Protein AF-A0A315ADY1-F1 (afdb_monomer)

Solvent-accessible surface area (backbone atoms only — not comparable to full-atom values): 5255 Å² total; per-residue (Å²): 142,78,78,96,65,86,76,54,70,69,58,39,45,55,50,14,66,74,69,73,46,54,47,60,41,78,71,61,37,70,78,60,44,72,83,68,50,57,76,72,54,54,58,56,71,72,45,56,73,67,60,48,51,49,50,54,54,50,70,71,45,58,73,70,58,44,48,55,54,52,53,51,52,51,53,52,53,53,51,52,58,55,59,75,74,111

pLDDT: mean 78.88, std 15.64, range [42.41, 97.62]

Radius of gyration: 18.93 Å; Cα contacts (8 Å, |Δi|>4): 27; chains: 1; bounding box: 39×30×52 Å

Secondary structure (DSSP, 8-state):
---SSPPPHHHHHHHHHHHTS-HHHHHH-GGGTTTT--HHHHHHHTS-HHHHHHHHHHHHS-HHHHHHHHHHHHHHHHHHHHHTT-

Sequence (86 aa):
MLGKAIPTQDKLRVLADWLQVSPDELRFGREGLVLKASEGDAAMDAMNMADREMLNRYLALPLNERKTVREVVVALSMAAVAKSKT

Mean predicted aligned error: 13.34 Å

Structure (mmCIF, N/CA/C/O backbone):
data_AF-A0A315ADY1-F1
#
_entry.id   AF-A0A315ADY1-F1
#
loop_
_atom_site.group_PDB
_atom_site.id
_atom_site.type_symbol
_atom_site.label_atom_id
_atom_site.label_alt_id
_atom_site.label_comp_id
_atom_site.label_asym_id
_atom_site.label_entity_id
_atom_site.label_seq_id
_atom_site.pdbx_PDB_ins_code
_atom_site.Cartn_x
_atom_site.Cartn_y
_atom_site.Cartn_z
_atom_site.occupancy
_atom_site.B_iso_or_equiv
_atom_site.auth_seq_id
_atom_site.auth_comp_id
_atom_site.auth_asym_id
_atom_site.auth_atom_id
_atom_site.pdbx_PDB_model_num
ATOM 1 N N . MET A 1 1 ? 27.365 18.331 -16.703 1.00 42.41 1 MET A N 1
ATOM 2 C CA . MET A 1 1 ? 27.347 17.510 -17.935 1.00 42.41 1 MET A CA 1
ATOM 3 C C . MET A 1 1 ? 25.975 16.862 -18.040 1.00 42.41 1 MET A C 1
ATOM 5 O O . MET A 1 1 ? 25.700 15.960 -17.265 1.00 42.41 1 MET A O 1
ATOM 9 N N . LEU A 1 2 ? 25.095 17.368 -18.906 1.00 53.31 2 LEU A N 1
ATOM 10 C CA . LEU A 1 2 ? 23.736 16.841 -19.099 1.00 53.31 2 LEU A CA 1
ATOM 11 C C . LEU A 1 2 ? 23.658 16.008 -20.392 1.00 53.31 2 LEU A C 1
ATOM 13 O O . LEU A 1 2 ? 24.292 16.361 -21.381 1.00 53.31 2 LEU A O 1
ATOM 17 N N . GLY A 1 3 ? 22.920 14.893 -20.307 1.00 54.56 3 GLY A N 1
ATOM 18 C CA . GLY A 1 3 ? 22.410 13.996 -21.361 1.00 54.56 3 GLY A CA 1
ATOM 19 C C . GLY A 1 3 ? 23.123 13.955 -22.716 1.00 54.56 3 GLY A C 1
ATOM 20 O O . GLY A 1 3 ? 22.844 14.770 -23.586 1.00 54.56 3 GLY A O 1
ATOM 21 N N . LYS A 1 4 ? 23.957 12.932 -22.952 1.00 64.19 4 LYS A N 1
ATOM 22 C CA . LYS A 1 4 ? 24.598 12.692 -24.263 1.00 64.19 4 LYS A CA 1
ATOM 23 C C . LYS A 1 4 ? 23.687 12.011 -25.304 1.00 64.19 4 LYS A C 1
ATOM 25 O O . LYS A 1 4 ? 24.047 11.995 -26.474 1.00 64.19 4 LYS A O 1
ATOM 30 N N . ALA A 1 5 ? 22.543 11.449 -24.903 1.00 66.81 5 ALA A N 1
ATOM 31 C CA . ALA A 1 5 ? 21.526 10.879 -25.795 1.00 66.81 5 ALA A CA 1
ATOM 32 C C . ALA A 1 5 ? 20.218 10.614 -25.027 1.00 66.81 5 ALA A C 1
ATOM 34 O O . ALA A 1 5 ? 20.266 10.278 -23.842 1.00 66.81 5 ALA A O 1
ATOM 35 N N . ILE A 1 6 ? 19.067 10.711 -25.704 1.00 71.31 6 ILE A N 1
ATOM 36 C CA . ILE A 1 6 ? 17.787 10.215 -25.172 1.00 71.31 6 ILE A CA 1
ATOM 37 C C . ILE A 1 6 ? 17.862 8.675 -25.096 1.00 71.31 6 ILE A C 1
ATOM 39 O O . ILE A 1 6 ? 18.204 8.047 -26.103 1.00 71.31 6 ILE A O 1
ATOM 43 N N . PRO A 1 7 ? 17.580 8.046 -23.936 1.00 77.38 7 PRO A N 1
ATOM 44 C CA . PRO A 1 7 ? 17.582 6.590 -23.810 1.00 77.38 7 PRO A CA 1
ATOM 45 C C . PRO A 1 7 ? 16.566 5.925 -24.749 1.00 77.38 7 PRO A C 1
ATOM 47 O O . PRO A 1 7 ? 15.490 6.459 -25.009 1.00 77.38 7 PRO A O 1
ATOM 50 N N . THR A 1 8 ? 16.892 4.727 -25.239 1.00 84.38 8 THR A N 1
ATOM 51 C CA . THR A 1 8 ? 15.958 3.905 -26.023 1.00 84.38 8 THR A CA 1
ATOM 52 C C . THR A 1 8 ? 14.764 3.461 -25.173 1.00 84.38 8 THR A C 1
ATOM 54 O O . THR A 1 8 ? 14.851 3.406 -23.945 1.00 84.38 8 THR A O 1
ATOM 57 N N . GLN A 1 9 ? 13.650 3.105 -25.826 1.00 80.88 9 GLN A N 1
ATOM 58 C CA . GLN A 1 9 ? 12.401 2.738 -25.145 1.00 80.88 9 GLN A CA 1
ATOM 59 C C . GLN A 1 9 ? 12.592 1.623 -24.106 1.00 80.88 9 GLN A C 1
ATOM 61 O O . GLN A 1 9 ? 12.054 1.717 -23.006 1.00 80.88 9 GLN A O 1
ATOM 66 N N . ASP A 1 10 ? 13.398 0.607 -24.413 1.00 82.25 10 ASP A N 1
ATOM 67 C CA . ASP A 1 10 ? 13.634 -0.511 -23.493 1.00 82.25 10 ASP A CA 1
ATOM 68 C C . ASP A 1 10 ? 14.361 -0.075 -22.219 1.00 82.25 10 ASP A C 1
ATOM 70 O O . ASP A 1 10 ? 14.026 -0.524 -21.128 1.00 82.25 10 ASP A O 1
ATOM 74 N N . LYS A 1 11 ? 15.299 0.874 -22.327 1.00 87.44 11 LYS A N 1
ATOM 75 C CA . LYS A 1 11 ? 15.993 1.431 -21.159 1.00 87.44 11 LYS A CA 1
ATOM 76 C C . LYS A 1 11 ? 15.049 2.260 -20.295 1.00 87.44 11 LYS A C 1
ATOM 78 O O . LYS A 1 11 ? 15.139 2.189 -19.076 1.00 87.44 11 LYS A O 1
ATOM 83 N N . LEU A 1 12 ? 14.132 3.010 -20.912 1.00 86.75 12 LEU A N 1
ATOM 84 C CA . LEU A 1 12 ? 13.106 3.753 -20.178 1.00 86.75 12 LEU A CA 1
ATOM 85 C C . LEU A 1 12 ? 12.145 2.820 -19.437 1.00 86.75 12 LEU A C 1
ATOM 87 O O . LEU A 1 12 ? 11.802 3.124 -18.304 1.00 86.75 12 LEU A O 1
ATOM 91 N N . ARG A 1 13 ? 11.755 1.679 -20.023 1.00 83.62 13 ARG A N 1
ATOM 92 C CA . ARG A 1 13 ? 10.911 0.690 -19.330 1.00 83.62 13 ARG A CA 1
ATOM 93 C C . ARG A 1 13 ? 11.612 0.058 -18.132 1.00 83.62 13 ARG A C 1
ATOM 95 O O . ARG A 1 13 ? 11.025 -0.010 -17.066 1.00 83.62 13 ARG A O 1
ATOM 102 N N . VAL A 1 14 ? 12.869 -0.356 -18.285 1.00 87.44 14 VAL A N 1
ATOM 103 C CA . VAL A 1 14 ? 13.630 -0.948 -17.170 1.00 87.44 14 VAL A CA 1
ATOM 104 C C . VAL A 1 14 ? 13.810 0.060 -16.034 1.00 87.44 14 VAL A C 1
ATOM 106 O O . VAL A 1 14 ? 13.654 -0.284 -14.867 1.00 87.44 14 VAL A O 1
ATOM 109 N N . LEU A 1 15 ? 14.098 1.320 -16.367 1.00 83.81 15 LEU A N 1
ATOM 110 C CA . LEU A 1 15 ? 14.190 2.386 -15.370 1.00 83.81 15 LEU A CA 1
ATOM 111 C C . LEU A 1 15 ? 12.835 2.693 -14.726 1.00 83.81 15 LEU A C 1
ATOM 113 O O . LEU A 1 15 ? 12.796 2.928 -13.525 1.00 83.81 15 LEU A O 1
ATOM 117 N N . ALA A 1 16 ? 11.745 2.669 -15.494 1.00 86.94 16 ALA A N 1
ATOM 118 C CA . ALA A 1 16 ? 10.384 2.836 -14.991 1.00 86.94 16 ALA A CA 1
ATOM 119 C C . ALA A 1 16 ? 10.017 1.735 -13.988 1.00 86.94 16 ALA A C 1
ATOM 121 O O . ALA A 1 16 ? 9.562 2.044 -12.892 1.00 86.94 16 ALA A O 1
ATOM 122 N N . ASP A 1 17 ? 10.323 0.476 -14.306 1.00 81.88 17 ASP A N 1
ATOM 123 C CA . ASP A 1 17 ? 10.130 -0.653 -13.393 1.00 81.88 17 ASP A CA 1
ATOM 124 C C . ASP A 1 17 ? 10.995 -0.521 -12.134 1.00 81.88 17 ASP A C 1
ATOM 126 O O . ASP A 1 17 ? 10.542 -0.813 -11.033 1.00 81.88 17 ASP A O 1
ATOM 130 N N . TRP A 1 18 ? 12.241 -0.062 -12.243 1.00 86.50 18 TRP A N 1
ATOM 131 C CA . TRP A 1 18 ? 13.099 0.111 -11.063 1.00 86.50 18 TRP A CA 1
ATOM 132 C C . TRP A 1 18 ? 12.672 1.278 -10.175 1.00 86.50 18 TRP A C 1
ATOM 134 O O . TRP A 1 18 ? 12.742 1.183 -8.952 1.00 86.50 18 TRP A O 1
ATOM 144 N N . LEU A 1 19 ? 12.247 2.381 -10.786 1.00 81.69 19 LEU A N 1
ATOM 145 C CA . LEU A 1 19 ? 11.851 3.605 -10.093 1.00 81.69 19 LEU A CA 1
ATOM 146 C C . LEU A 1 19 ? 10.364 3.616 -9.711 1.00 81.69 19 LEU A C 1
ATOM 148 O O . LEU A 1 19 ? 9.945 4.516 -8.989 1.00 81.69 19 LEU A O 1
ATOM 152 N N . GLN A 1 20 ? 9.591 2.620 -10.161 1.00 72.81 20 GLN A N 1
ATOM 153 C CA . GLN A 1 20 ? 8.147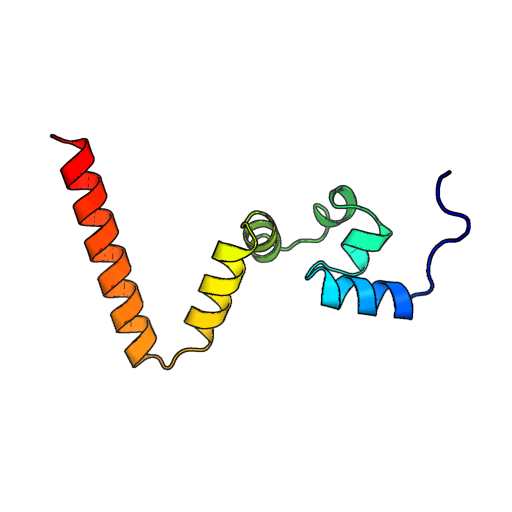 2.488 -9.938 1.00 72.81 20 GLN A CA 1
ATOM 154 C C . GLN A 1 20 ? 7.364 3.740 -10.375 1.00 72.81 20 GLN A C 1
ATOM 156 O O . GLN A 1 20 ? 6.444 4.198 -9.697 1.00 72.81 20 GLN A O 1
ATOM 161 N N . VAL A 1 21 ? 7.755 4.293 -11.524 1.00 80.00 21 VAL A N 1
ATOM 162 C CA . VAL A 1 21 ? 7.111 5.432 -12.201 1.00 80.00 21 VAL A CA 1
ATOM 163 C C . VAL A 1 21 ? 6.750 5.033 -13.626 1.00 80.00 21 VAL A C 1
ATOM 165 O O . VAL A 1 21 ? 7.295 4.064 -14.153 1.00 80.00 21 VAL A O 1
ATOM 168 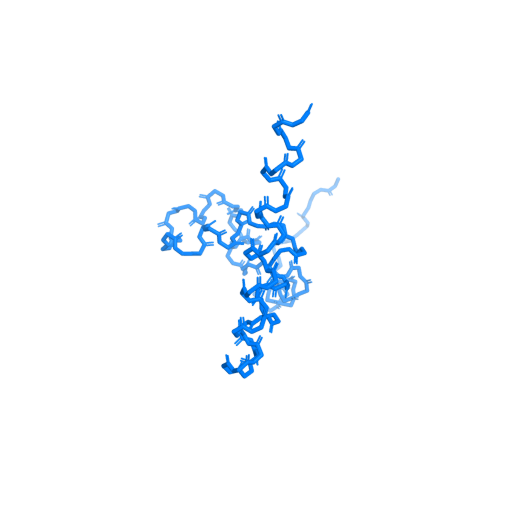N N . SER A 1 22 ? 5.858 5.766 -14.293 1.00 80.38 22 SER A N 1
ATOM 169 C 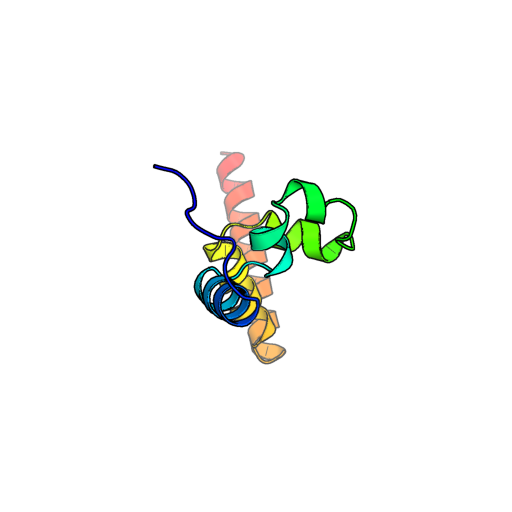CA . SER A 1 22 ? 5.518 5.429 -15.680 1.00 80.38 22 SER A CA 1
ATOM 170 C C . SER A 1 22 ? 6.676 5.758 -16.648 1.00 80.38 22 SER A C 1
ATOM 172 O O . SER A 1 22 ? 7.389 6.749 -16.461 1.00 80.38 22 SER A O 1
ATOM 174 N N . PRO A 1 23 ? 6.869 4.987 -17.738 1.00 82.25 23 PRO A N 1
ATOM 175 C CA . PRO A 1 23 ? 7.835 5.343 -18.782 1.00 82.25 23 PRO A CA 1
ATOM 176 C C . PRO A 1 23 ? 7.557 6.715 -19.416 1.00 82.25 23 PRO A C 1
ATOM 178 O O . PRO A 1 23 ? 8.487 7.379 -19.876 1.00 82.25 23 PRO A O 1
ATOM 181 N N . ASP A 1 24 ? 6.288 7.138 -19.435 1.00 80.56 24 ASP A N 1
ATOM 182 C CA . ASP A 1 24 ? 5.868 8.459 -19.905 1.00 80.56 24 ASP A CA 1
ATOM 183 C C . ASP A 1 24 ? 6.313 9.573 -18.944 1.00 80.56 24 ASP A C 1
ATOM 185 O O . ASP A 1 24 ? 6.771 10.613 -19.413 1.00 80.56 24 ASP A O 1
ATOM 189 N N . GLU A 1 25 ? 6.294 9.342 -17.624 1.00 81.44 25 GLU A N 1
ATOM 190 C CA . GLU A 1 25 ? 6.854 10.266 -16.623 1.00 81.44 25 GLU A CA 1
ATOM 191 C C . GLU A 1 25 ? 8.342 10.517 -16.869 1.00 81.44 25 GLU A C 1
ATOM 193 O O . GLU A 1 25 ? 8.795 11.661 -16.891 1.00 81.44 25 GLU A O 1
ATOM 198 N N . LEU A 1 26 ? 9.105 9.447 -17.111 1.00 84.00 26 LEU A N 1
ATOM 199 C CA . LEU A 1 26 ? 10.539 9.535 -17.389 1.00 84.00 26 LEU A CA 1
ATOM 200 C C . LEU A 1 26 ? 10.838 10.228 -18.722 1.00 84.00 26 LEU A C 1
ATOM 202 O O . LEU A 1 26 ? 11.918 10.795 -18.896 1.00 84.00 26 LEU A O 1
ATOM 206 N N . ARG A 1 27 ? 9.903 10.161 -19.677 1.00 81.88 27 ARG A N 1
ATOM 207 C CA . ARG A 1 27 ? 10.063 10.719 -21.022 1.00 81.88 27 ARG A CA 1
ATOM 208 C C . ARG A 1 27 ? 9.644 12.183 -21.117 1.00 81.88 27 ARG A C 1
ATOM 210 O O . ARG A 1 27 ? 10.297 12.941 -21.832 1.00 81.88 27 ARG A O 1
ATOM 217 N N . PHE A 1 28 ? 8.555 12.560 -20.458 1.00 81.06 28 PHE A N 1
ATOM 218 C CA . PHE A 1 28 ? 7.907 13.862 -20.626 1.00 81.06 28 PHE A CA 1
ATOM 219 C C . PHE A 1 28 ? 7.906 14.715 -19.353 1.00 81.06 28 PHE A C 1
ATOM 221 O O . PHE A 1 28 ? 7.532 15.883 -19.411 1.00 81.06 28 PHE A O 1
ATOM 228 N N . GLY A 1 29 ? 8.344 14.164 -18.220 1.00 74.00 29 GLY A N 1
ATOM 229 C CA . GLY A 1 29 ? 8.216 14.808 -16.919 1.00 74.00 29 GLY A CA 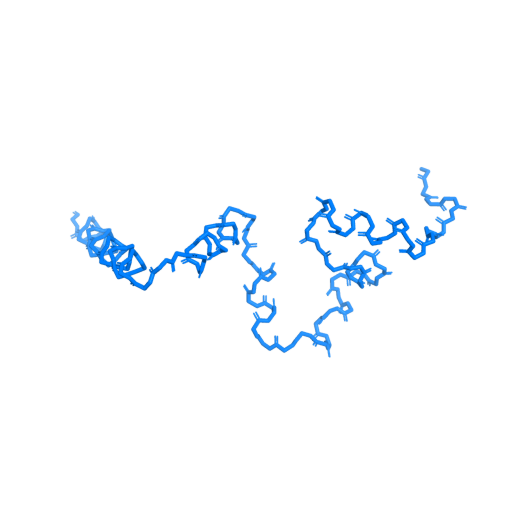1
ATOM 230 C C . GLY A 1 29 ? 6.783 14.753 -16.380 1.00 74.00 29 GLY A C 1
ATOM 231 O O . GLY A 1 29 ? 5.821 14.485 -17.102 1.00 74.00 29 GLY A O 1
ATOM 232 N N . ARG A 1 30 ? 6.629 15.027 -15.079 1.00 66.31 30 ARG A N 1
ATOM 233 C CA . ARG A 1 30 ? 5.330 14.960 -14.378 1.00 66.31 30 ARG A CA 1
ATOM 234 C C . ARG A 1 30 ? 4.287 15.944 -14.907 1.00 66.31 30 ARG A C 1
ATOM 236 O O . ARG A 1 30 ? 3.096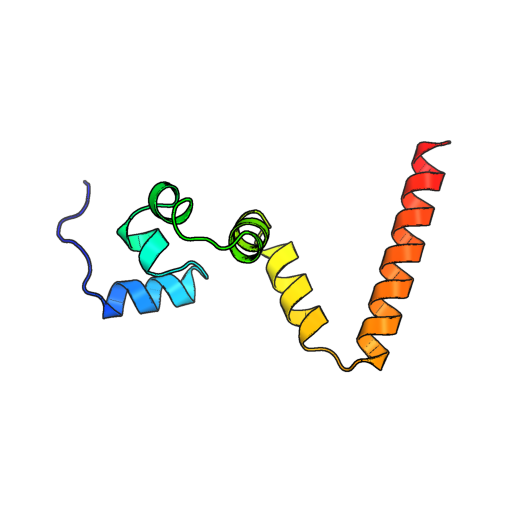 15.671 -14.818 1.00 66.31 30 ARG A O 1
ATOM 243 N N . GLU A 1 31 ? 4.715 17.049 -15.509 1.00 60.91 31 GLU A N 1
ATOM 244 C CA . GLU A 1 31 ? 3.816 18.043 -16.111 1.00 60.91 31 GLU A CA 1
ATOM 245 C C . GLU A 1 31 ? 3.029 17.467 -17.304 1.00 60.91 31 GLU A C 1
ATOM 247 O O . GLU A 1 31 ? 1.882 17.850 -17.529 1.00 60.91 31 GLU A O 1
ATOM 252 N N . GLY A 1 32 ? 3.594 16.486 -18.023 1.00 55.09 32 GLY A N 1
ATOM 253 C CA . GLY A 1 32 ? 2.920 15.796 -19.128 1.00 55.09 32 GLY A CA 1
ATOM 254 C C . GLY A 1 32 ? 1.858 14.775 -18.693 1.00 55.09 32 GLY A C 1
ATOM 255 O O . GLY A 1 32 ? 0.981 14.439 -19.490 1.00 55.09 32 GLY A O 1
ATOM 256 N N . LEU A 1 33 ? 1.903 14.299 -17.441 1.00 52.91 33 LEU A N 1
ATOM 257 C CA . LEU A 1 33 ? 0.950 13.323 -16.888 1.00 52.91 33 LEU A CA 1
ATOM 258 C C . LEU A 1 33 ? -0.378 13.953 -16.454 1.00 52.91 33 LEU A C 1
ATOM 260 O O . LEU A 1 33 ? -1.416 13.300 -16.550 1.00 52.91 33 LEU A O 1
ATOM 264 N N . VAL A 1 34 ? -0.369 15.227 -16.043 1.00 51.69 34 VAL A N 1
ATOM 265 C CA . VAL A 1 34 ? -1.567 15.958 -15.577 1.00 51.69 34 VAL A CA 1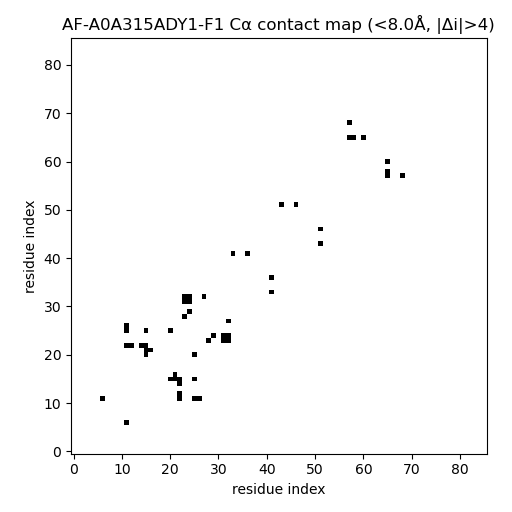
ATOM 266 C C . VAL A 1 34 ? -2.678 15.973 -16.635 1.00 51.69 34 VAL A C 1
ATOM 268 O O . VAL A 1 34 ? -3.857 15.991 -16.302 1.00 51.69 34 VAL A O 1
ATOM 271 N N . LEU A 1 35 ? -2.317 15.904 -17.919 1.00 52.84 35 LEU A N 1
ATOM 272 C CA . LEU A 1 35 ? -3.267 15.909 -19.035 1.00 52.84 35 LEU A CA 1
ATOM 273 C C . LEU A 1 35 ? -3.888 14.532 -19.339 1.00 52.84 35 LEU A C 1
ATOM 275 O O . LEU A 1 35 ? -4.820 14.461 -20.137 1.00 52.84 35 LEU A O 1
ATOM 279 N N . LYS A 1 36 ? -3.370 13.440 -18.758 1.00 51.88 36 LYS A N 1
ATOM 280 C CA . LYS A 1 36 ? -3.767 12.055 -19.086 1.00 51.88 36 LYS A CA 1
ATOM 281 C C . LYS A 1 36 ? -4.181 11.196 -17.892 1.00 51.88 36 LYS A C 1
ATOM 283 O O . LYS A 1 36 ? -4.826 10.173 -18.113 1.00 51.88 36 LYS A O 1
ATOM 288 N N . ALA A 1 37 ? -3.822 11.569 -16.667 1.00 51.09 37 ALA A N 1
ATOM 289 C CA . ALA A 1 37 ? -4.205 10.809 -15.486 1.00 51.09 37 ALA A CA 1
ATOM 290 C C . ALA A 1 37 ? -5.718 10.942 -15.247 1.00 51.09 37 ALA A C 1
ATOM 292 O O . ALA A 1 37 ? -6.219 12.011 -14.900 1.00 51.09 37 ALA A O 1
ATOM 293 N N . SER A 1 38 ? -6.450 9.840 -15.422 1.00 51.16 38 SER A N 1
ATOM 294 C CA . SER A 1 38 ? -7.768 9.680 -14.802 1.00 51.16 38 SER A CA 1
ATOM 295 C C . SER A 1 38 ? -7.607 9.930 -13.299 1.00 51.16 38 SER A C 1
ATOM 297 O O . SER A 1 38 ? -6.605 9.503 -12.731 1.00 51.16 38 SER A O 1
ATOM 299 N N . GLU A 1 39 ? -8.555 10.602 -12.643 1.00 52.03 39 GLU A N 1
ATOM 300 C CA . GLU A 1 39 ? -8.412 11.112 -11.260 1.00 52.03 39 GLU A CA 1
ATOM 301 C C . GLU A 1 39 ? -7.887 10.082 -10.229 1.00 52.03 39 GLU A C 1
ATOM 303 O O . GLU A 1 39 ? -7.250 10.456 -9.246 1.00 52.03 39 GLU A O 1
ATOM 308 N N . GLY A 1 40 ? -8.088 8.780 -10.470 1.00 53.97 40 GLY A N 1
ATOM 309 C CA . GLY A 1 40 ? -7.532 7.693 -9.656 1.00 53.97 40 GLY A CA 1
ATOM 310 C C . GLY A 1 40 ? -6.005 7.521 -9.722 1.00 53.97 40 GLY A C 1
ATOM 311 O O . GLY A 1 40 ? -5.403 7.194 -8.701 1.00 53.97 40 GLY A O 1
ATOM 312 N N . ASP A 1 41 ? -5.364 7.776 -10.867 1.00 53.84 41 ASP A N 1
ATOM 313 C CA . ASP A 1 41 ? -3.901 7.661 -11.020 1.00 53.84 41 ASP A CA 1
ATOM 314 C C . ASP A 1 41 ? -3.175 8.841 -10.368 1.00 53.84 41 ASP A C 1
ATOM 316 O O . ASP A 1 41 ? -2.174 8.658 -9.676 1.00 53.84 41 ASP A O 1
ATOM 320 N N . ALA A 1 42 ? -3.733 10.050 -10.487 1.00 58.22 42 ALA A N 1
ATOM 321 C CA . ALA A 1 42 ? -3.169 11.242 -9.857 1.00 58.22 42 ALA A CA 1
ATOM 322 C C . ALA A 1 42 ? -3.138 11.127 -8.319 1.00 58.22 42 ALA A C 1
ATOM 324 O O . ALA A 1 42 ? -2.194 11.584 -7.675 1.00 58.22 42 ALA A O 1
ATOM 325 N N . ALA A 1 43 ? -4.144 10.474 -7.724 1.00 59.56 43 ALA A N 1
ATOM 326 C CA . ALA A 1 43 ? -4.187 10.212 -6.287 1.00 59.56 43 ALA A CA 1
ATOM 327 C C . ALA A 1 43 ? -3.138 9.179 -5.834 1.00 59.56 43 ALA A C 1
ATOM 329 O O . ALA A 1 43 ? -2.618 9.289 -4.725 1.00 59.56 43 ALA A O 1
ATOM 330 N N . MET A 1 44 ? -2.808 8.196 -6.679 1.00 60.28 44 MET A N 1
ATOM 331 C CA . MET A 1 44 ? -1.761 7.202 -6.403 1.00 60.28 44 MET A CA 1
ATOM 332 C C . MET A 1 44 ? -0.352 7.784 -6.539 1.00 60.28 44 MET A C 1
ATOM 334 O O . MET A 1 44 ? 0.528 7.415 -5.765 1.00 60.28 44 MET A O 1
ATOM 338 N N . ASP A 1 45 ? -0.142 8.713 -7.472 1.00 58.66 45 ASP A N 1
ATOM 339 C CA . ASP A 1 45 ? 1.154 9.377 -7.665 1.00 58.66 45 ASP A CA 1
ATOM 340 C C . ASP A 1 45 ? 1.441 10.465 -6.614 1.00 58.66 45 ASP A C 1
ATOM 342 O O . ASP A 1 45 ? 2.599 10.819 -6.383 1.00 58.66 45 ASP A O 1
ATOM 346 N N . ALA A 1 46 ? 0.410 10.972 -5.929 1.00 64.50 46 ALA A N 1
ATOM 347 C CA . ALA A 1 46 ? 0.561 11.882 -4.792 1.00 64.50 46 ALA A CA 1
ATOM 348 C C . ALA A 1 46 ? 0.983 11.172 -3.487 1.00 64.50 46 ALA A C 1
ATOM 350 O O . ALA A 1 46 ? 1.419 11.835 -2.541 1.00 64.50 46 ALA A O 1
ATOM 351 N N . MET A 1 47 ? 0.856 9.842 -3.409 1.00 73.38 47 MET A N 1
ATOM 352 C CA . MET A 1 47 ? 1.256 9.063 -2.234 1.00 73.38 47 MET A CA 1
ATOM 353 C C . MET A 1 47 ? 2.768 8.831 -2.214 1.00 73.38 47 MET A C 1
ATOM 355 O O . MET A 1 47 ? 3.401 8.580 -3.240 1.00 73.38 47 MET A O 1
ATOM 359 N N . ASN A 1 48 ? 3.368 8.875 -1.022 1.00 80.25 48 ASN A N 1
ATOM 360 C CA . ASN A 1 48 ? 4.762 8.462 -0.872 1.00 80.25 48 ASN A CA 1
ATOM 361 C C . ASN A 1 48 ? 4.902 6.940 -1.108 1.00 80.25 48 ASN A C 1
ATOM 363 O O . ASN A 1 48 ? 3.927 6.185 -1.065 1.00 80.25 48 ASN A O 1
ATOM 367 N N . MET A 1 49 ? 6.134 6.474 -1.339 1.00 74.56 49 MET A N 1
ATOM 368 C CA . MET A 1 49 ? 6.397 5.061 -1.652 1.00 74.56 49 MET A CA 1
ATOM 369 C C . MET A 1 49 ? 5.908 4.089 -0.568 1.00 74.56 49 MET A C 1
ATOM 371 O O . MET A 1 49 ? 5.482 2.984 -0.897 1.00 74.56 49 MET A O 1
ATOM 375 N N . ALA A 1 50 ? 5.953 4.482 0.708 1.00 78.12 50 ALA A N 1
ATOM 376 C CA . ALA A 1 50 ? 5.535 3.618 1.808 1.00 78.12 50 ALA A CA 1
ATOM 377 C C . ALA A 1 50 ? 4.012 3.414 1.820 1.00 78.12 50 ALA A C 1
ATOM 379 O O . ALA A 1 50 ? 3.547 2.286 1.983 1.00 78.12 50 ALA A O 1
ATOM 380 N N . ASP A 1 51 ? 3.246 4.479 1.583 1.00 84.19 51 ASP A N 1
ATOM 381 C CA . ASP A 1 51 ? 1.785 4.420 1.519 1.00 84.19 51 ASP A CA 1
ATOM 382 C C . ASP A 1 51 ? 1.310 3.619 0.297 1.00 84.19 51 ASP A C 1
ATOM 384 O O . ASP A 1 51 ? 0.401 2.792 0.411 1.00 84.19 51 ASP A O 1
ATOM 388 N N . ARG A 1 52 ? 1.980 3.785 -0.855 1.00 83.44 52 ARG A N 1
ATOM 389 C CA . ARG A 1 52 ? 1.690 3.010 -2.075 1.00 83.44 52 ARG A CA 1
ATOM 390 C C . ARG A 1 52 ? 1.933 1.514 -1.865 1.00 83.44 52 ARG A C 1
ATOM 392 O O . ARG A 1 52 ? 1.083 0.691 -2.200 1.00 83.44 52 ARG A O 1
ATOM 399 N N . GLU A 1 53 ? 3.066 1.160 -1.262 1.00 86.12 53 GLU A N 1
ATOM 400 C CA . GLU A 1 53 ? 3.405 -0.230 -0.941 1.00 86.12 53 GLU A CA 1
ATOM 401 C C . GLU A 1 53 ? 2.433 -0.840 0.081 1.00 86.12 53 GLU A C 1
ATOM 403 O O . GLU A 1 53 ? 2.019 -1.994 -0.060 1.00 86.12 53 GLU A O 1
ATOM 408 N N . MET A 1 54 ? 2.012 -0.068 1.088 1.00 91.56 54 MET A N 1
ATOM 409 C CA . MET A 1 54 ? 1.008 -0.512 2.057 1.00 91.56 54 MET A CA 1
ATOM 410 C C . MET A 1 54 ? -0.315 -0.853 1.367 1.00 91.56 54 MET A C 1
ATOM 412 O O . MET A 1 54 ? -0.875 -1.928 1.606 1.00 91.56 54 MET A O 1
ATOM 416 N N . LEU A 1 55 ? -0.786 0.019 0.471 1.00 89.50 55 LEU A N 1
ATOM 417 C CA . LEU A 1 55 ? -2.039 -0.189 -0.245 1.00 89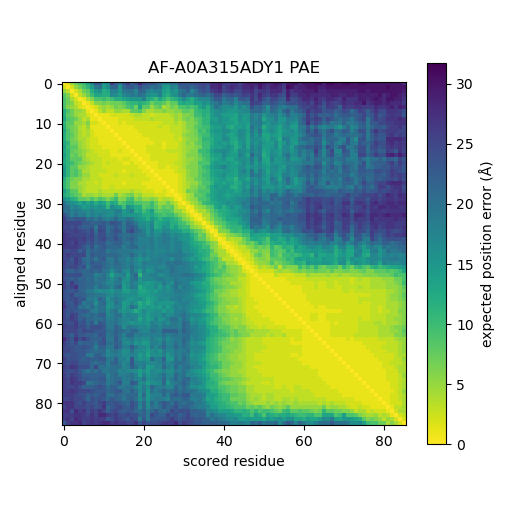.50 55 LEU A CA 1
ATOM 418 C C . LEU A 1 55 ? -1.972 -1.412 -1.169 1.00 89.50 55 LEU A C 1
ATOM 420 O O . LEU A 1 55 ? -2.903 -2.218 -1.174 1.00 89.50 55 LEU A O 1
ATOM 424 N N . ASN A 1 56 ? -0.858 -1.599 -1.884 1.00 90.00 56 ASN A N 1
ATOM 425 C CA . ASN A 1 56 ? -0.630 -2.779 -2.721 1.00 90.00 56 ASN A CA 1
ATOM 426 C C . ASN A 1 56 ? -0.721 -4.077 -1.909 1.00 90.00 56 ASN A C 1
ATOM 428 O O . ASN A 1 56 ? -1.440 -5.002 -2.294 1.00 90.00 56 ASN A O 1
ATOM 432 N N . ARG A 1 57 ? -0.055 -4.132 -0.747 1.00 93.00 57 ARG A N 1
ATOM 433 C CA . ARG A 1 57 ? -0.134 -5.294 0.151 1.00 93.00 57 ARG A CA 1
ATOM 434 C C 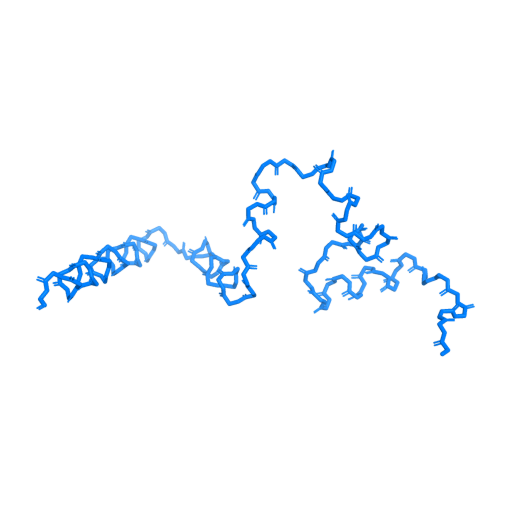. ARG A 1 57 ? -1.550 -5.521 0.646 1.00 93.00 57 ARG A C 1
ATOM 436 O O . ARG A 1 57 ? -2.024 -6.647 0.585 1.00 93.00 57 ARG A O 1
ATOM 443 N N . TYR A 1 58 ? -2.234 -4.467 1.087 1.00 94.25 58 TYR A N 1
ATOM 444 C CA . TYR A 1 58 ? -3.614 -4.548 1.559 1.00 94.25 58 TYR A CA 1
ATOM 445 C C . TYR A 1 58 ? -4.564 -5.100 0.487 1.00 94.25 58 TYR A C 1
ATOM 447 O O . TYR A 1 58 ? -5.387 -5.966 0.786 1.00 94.25 58 TYR A O 1
ATOM 455 N N . LEU A 1 59 ? -4.451 -4.637 -0.762 1.00 93.06 59 LEU A N 1
ATOM 456 C CA . LEU A 1 59 ? -5.299 -5.092 -1.867 1.00 93.06 59 LEU A CA 1
ATOM 457 C C . LEU A 1 59 ? -5.035 -6.553 -2.258 1.00 93.06 59 LEU A C 1
ATOM 459 O O . LEU A 1 59 ? -5.969 -7.227 -2.695 1.00 93.06 59 LEU A O 1
ATOM 463 N N . ALA A 1 60 ? -3.814 -7.052 -2.049 1.00 95.31 60 ALA A N 1
ATOM 464 C CA . ALA A 1 60 ? -3.454 -8.451 -2.276 1.00 95.31 60 ALA A CA 1
ATOM 465 C C . ALA A 1 60 ? -4.013 -9.420 -1.212 1.00 95.31 60 ALA A C 1
ATOM 467 O O . ALA A 1 60 ? -3.997 -10.633 -1.425 1.00 95.31 60 ALA A O 1
ATOM 468 N N . LEU A 1 61 ? -4.521 -8.919 -0.079 1.00 94.25 61 LEU A N 1
ATOM 469 C CA . LEU A 1 61 ? -5.021 -9.767 1.004 1.00 94.25 61 LEU A CA 1
ATOM 470 C C . LEU A 1 61 ? -6.403 -10.387 0.694 1.00 94.25 61 LEU A C 1
ATOM 472 O O . LEU A 1 61 ? -7.287 -9.739 0.104 1.00 94.25 61 LEU A O 1
ATOM 476 N N . PRO A 1 62 ? -6.676 -11.605 1.202 1.00 96.75 62 PRO A N 1
ATOM 477 C CA . PRO A 1 62 ? -8.020 -12.165 1.277 1.00 96.75 62 PRO A CA 1
ATOM 478 C C . PRO A 1 62 ? -9.013 -11.212 1.954 1.00 96.75 62 PRO A C 1
ATOM 480 O O . PRO A 1 62 ? -8.667 -10.406 2.817 1.00 96.75 62 PRO A O 1
ATOM 483 N N . LEU A 1 63 ? -10.294 -11.317 1.587 1.00 91.38 63 LEU A N 1
ATOM 484 C CA . LEU A 1 63 ? -11.335 -10.402 2.076 1.00 91.38 63 LEU A CA 1
ATOM 485 C C . LEU A 1 63 ? -11.431 -10.359 3.612 1.00 91.38 63 LEU A C 1
ATOM 487 O O . LEU A 1 63 ? -11.694 -9.297 4.181 1.00 91.38 63 LEU A O 1
ATOM 491 N N . ASN A 1 64 ? -11.211 -11.500 4.269 1.00 93.75 64 ASN A N 1
ATOM 492 C CA . ASN A 1 64 ? -11.294 -11.608 5.723 1.00 93.75 64 ASN A CA 1
ATOM 493 C C . ASN A 1 64 ? -10.161 -10.822 6.408 1.00 93.75 64 ASN A C 1
ATOM 495 O O . ASN A 1 64 ? 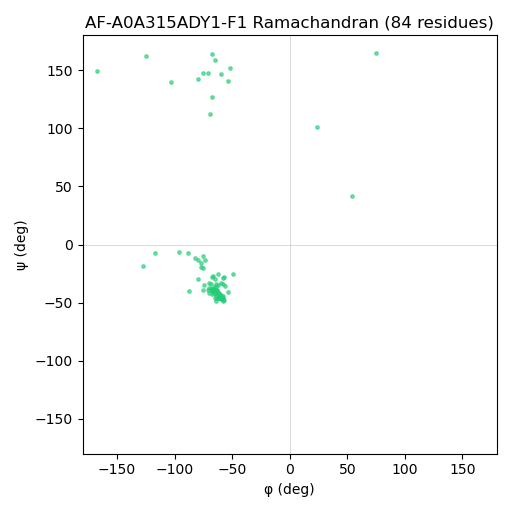-10.408 -10.040 7.319 1.00 93.75 64 ASN A O 1
ATOM 499 N N . GLU A 1 65 ? -8.939 -10.921 5.887 1.00 94.12 65 GLU A N 1
ATOM 500 C CA . GLU A 1 65 ? -7.778 -10.176 6.389 1.00 94.12 65 GLU A CA 1
ATOM 501 C C . GLU A 1 65 ? -7.915 -8.670 6.126 1.00 94.12 65 GLU A C 1
ATOM 503 O O . GLU A 1 65 ? -7.646 -7.851 7.007 1.00 94.12 65 GLU A O 1
ATOM 508 N N . ARG A 1 66 ? -8.460 -8.278 4.964 1.00 96.75 66 ARG A N 1
ATOM 509 C CA . ARG A 1 66 ? -8.795 -6.870 4.683 1.00 96.75 66 ARG A CA 1
ATOM 510 C C . ARG A 1 66 ? -9.803 -6.292 5.675 1.00 96.75 66 ARG A C 1
ATOM 512 O O . ARG A 1 66 ? -9.766 -5.097 5.967 1.00 96.75 66 ARG A O 1
ATOM 519 N N . LYS A 1 67 ? -10.740 -7.099 6.185 1.00 95.06 67 LYS A N 1
ATOM 520 C CA . LYS A 1 67 ? -11.678 -6.656 7.228 1.00 95.06 67 LYS A CA 1
ATOM 521 C C . LYS A 1 67 ? -10.929 -6.322 8.519 1.00 95.06 67 LYS A C 1
ATOM 523 O O . LYS A 1 67 ? -11.099 -5.217 9.022 1.00 95.06 67 LYS A O 1
ATOM 528 N N . THR A 1 68 ? -10.050 -7.210 8.976 1.00 96.56 68 THR A N 1
ATOM 529 C CA . THR A 1 68 ? -9.235 -6.983 10.178 1.00 96.56 68 THR A CA 1
ATOM 530 C C . THR A 1 68 ? -8.375 -5.725 10.058 1.00 96.56 68 THR A C 1
ATOM 532 O O . THR A 1 68 ? -8.372 -4.898 10.965 1.00 96.56 68 THR A O 1
ATOM 535 N N . VAL A 1 69 ? -7.700 -5.519 8.921 1.00 96.69 69 VAL A N 1
ATOM 536 C CA . VAL A 1 69 ? -6.888 -4.307 8.702 1.00 96.69 69 VAL A CA 1
ATOM 537 C C . VAL A 1 69 ? -7.740 -3.036 8.801 1.00 96.69 69 VAL A C 1
ATOM 539 O O . VAL A 1 69 ? -7.340 -2.081 9.465 1.00 96.69 69 VAL A O 1
ATOM 542 N N . ARG A 1 70 ? -8.940 -3.023 8.203 1.00 96.94 70 ARG A N 1
ATOM 543 C CA . ARG A 1 70 ? -9.857 -1.873 8.295 1.00 96.94 70 ARG A CA 1
ATOM 544 C C . ARG A 1 70 ? -10.286 -1.581 9.731 1.00 96.94 70 ARG A C 1
ATOM 546 O O . ARG A 1 70 ? -10.320 -0.418 10.117 1.00 96.94 70 ARG A O 1
ATOM 553 N N . GLU A 1 71 ? -10.583 -2.608 10.522 1.00 97.62 71 GLU A N 1
ATOM 554 C CA . GLU A 1 71 ? -10.957 -2.448 11.934 1.00 97.62 71 GLU A CA 1
ATOM 555 C C . GLU A 1 71 ? -9.817 -1.835 12.760 1.00 97.62 71 GLU A C 1
ATOM 557 O O . GLU A 1 71 ? -10.050 -0.918 13.549 1.00 97.62 71 GLU A O 1
ATOM 562 N N . VAL A 1 72 ? -8.573 -2.268 12.525 1.00 97.38 72 VAL A N 1
ATOM 563 C CA . VAL A 1 72 ? -7.386 -1.697 13.182 1.00 97.38 72 VAL A CA 1
ATOM 564 C C . VAL A 1 72 ? -7.200 -0.225 12.817 1.00 97.38 72 VAL A C 1
ATOM 566 O O . VAL A 1 72 ? -6.982 0.598 13.706 1.00 97.38 72 VAL A O 1
ATOM 569 N N . VAL A 1 73 ? -7.321 0.128 11.533 1.00 96.38 73 VAL A N 1
ATOM 570 C CA . VAL A 1 73 ? -7.214 1.526 11.082 1.00 96.38 73 VAL A CA 1
ATOM 571 C C . VAL A 1 73 ? -8.272 2.392 11.765 1.00 96.38 73 VAL A C 1
ATOM 573 O O . VAL A 1 73 ? -7.927 3.429 12.325 1.00 96.38 73 VAL A O 1
ATOM 576 N N . VAL A 1 74 ? -9.532 1.940 11.805 1.00 97.38 74 VAL A N 1
ATOM 577 C CA . VAL A 1 74 ? -10.622 2.654 12.493 1.00 97.38 74 VAL A CA 1
ATOM 578 C C . VAL A 1 74 ? -10.297 2.871 13.973 1.00 97.38 74 VAL A C 1
ATOM 580 O O . VAL A 1 74 ? -10.404 3.997 14.465 1.00 97.38 74 VAL A O 1
ATOM 583 N N . ALA A 1 75 ? -9.857 1.827 14.679 1.00 97.19 75 ALA A N 1
ATOM 584 C CA . ALA A 1 75 ? -9.517 1.919 16.097 1.00 97.19 75 ALA A CA 1
ATOM 585 C C . ALA A 1 75 ? -8.378 2.922 16.358 1.00 97.19 75 ALA A C 1
ATOM 587 O O . ALA A 1 75 ? -8.468 3.744 17.274 1.00 97.19 75 ALA A O 1
ATOM 588 N N . LEU A 1 76 ? -7.330 2.903 15.528 1.00 97.06 76 LEU A N 1
ATOM 589 C CA . LEU A 1 76 ? -6.210 3.840 15.634 1.00 97.06 76 LEU A CA 1
ATOM 590 C C . LEU A 1 76 ? -6.630 5.282 15.323 1.00 97.06 76 LEU A C 1
ATOM 592 O O . LEU A 1 76 ? -6.211 6.197 16.034 1.00 97.06 76 LEU A O 1
ATOM 596 N N . SER A 1 77 ? -7.493 5.500 14.326 1.00 95.50 77 SER A N 1
ATOM 597 C CA . SER A 1 77 ? -8.035 6.828 14.018 1.00 95.50 77 SER A CA 1
ATOM 598 C C . SER A 1 77 ? -8.841 7.396 15.187 1.00 95.50 77 SER A C 1
ATOM 600 O O . SER A 1 77 ? -8.642 8.548 15.571 1.00 95.50 77 SER A O 1
ATOM 602 N N . MET A 1 78 ? -9.704 6.586 15.807 1.00 95.50 78 MET A N 1
ATOM 603 C CA . MET A 1 78 ? -10.463 7.000 16.991 1.00 95.50 78 MET A CA 1
ATOM 604 C C . MET A 1 78 ? -9.541 7.346 18.166 1.00 95.50 78 MET A C 1
ATOM 606 O O . MET A 1 78 ? -9.729 8.374 18.819 1.00 95.50 78 MET A O 1
ATOM 610 N N . ALA A 1 79 ? -8.518 6.523 18.414 1.00 95.56 79 ALA A N 1
ATOM 611 C CA . ALA A 1 79 ? -7.542 6.768 19.471 1.00 95.56 79 ALA A CA 1
ATOM 612 C C . ALA A 1 79 ? -6.741 8.061 19.239 1.00 95.56 79 ALA A C 1
ATOM 614 O O . ALA A 1 79 ? -6.483 8.801 20.188 1.00 95.56 79 ALA A O 1
ATOM 615 N N . ALA A 1 80 ? -6.373 8.366 17.991 1.00 94.31 80 ALA A N 1
ATOM 616 C CA . ALA A 1 80 ? -5.687 9.608 17.642 1.00 94.31 80 ALA A CA 1
ATOM 617 C C . ALA A 1 80 ? -6.560 10.845 17.915 1.00 94.31 80 ALA A C 1
ATOM 619 O O . ALA A 1 80 ? -6.092 11.800 18.534 1.00 94.31 80 ALA A O 1
ATOM 620 N N . VAL A 1 81 ? -7.843 10.798 17.537 1.00 93.00 81 VAL A N 1
ATOM 621 C CA . VAL A 1 81 ? -8.811 11.879 17.802 1.00 93.00 81 VAL A CA 1
ATOM 622 C C . VAL A 1 81 ? -9.053 12.078 19.303 1.00 93.00 81 VAL A C 1
ATOM 624 O O . VAL A 1 81 ? -9.217 13.208 19.765 1.00 93.00 81 VAL A O 1
ATOM 627 N N . ALA A 1 82 ? -9.071 10.998 20.086 1.00 88.88 82 ALA A N 1
ATOM 628 C CA . ALA A 1 82 ? -9.198 11.088 21.539 1.00 88.88 82 ALA A CA 1
ATOM 629 C C . ALA A 1 82 ? -7.974 11.771 22.175 1.00 88.88 82 ALA A C 1
ATOM 631 O O . ALA A 1 82 ? -8.133 12.645 23.027 1.00 88.88 82 ALA A O 1
ATOM 632 N N . LYS A 1 83 ? -6.761 11.439 21.711 1.00 82.94 83 LYS A N 1
ATOM 633 C CA . LYS A 1 83 ? -5.517 12.068 22.184 1.00 82.94 83 LYS A CA 1
ATOM 634 C C . LYS A 1 83 ? -5.443 13.560 21.867 1.00 82.94 83 LYS A C 1
ATOM 636 O O . LYS A 1 83 ? -4.909 14.301 22.673 1.00 82.94 83 LYS A O 1
ATOM 641 N N . SER A 1 84 ? -5.989 14.014 20.740 1.00 79.50 84 SER A N 1
ATOM 642 C CA . SER A 1 84 ? -5.968 15.441 20.382 1.00 79.50 84 SER A CA 1
ATOM 643 C C . SER A 1 84 ? -6.965 16.307 21.164 1.00 79.50 84 SER A C 1
ATOM 645 O O . SER A 1 84 ? -6.941 17.525 21.022 1.00 79.50 84 SER A O 1
ATOM 647 N N . LYS A 1 85 ? -7.886 15.702 21.928 1.00 65.56 85 LYS A N 1
ATOM 648 C CA . LYS A 1 85 ? -8.868 16.414 22.769 1.00 65.56 85 LYS A CA 1
ATOM 649 C C . LYS A 1 85 ? -8.442 16.553 24.234 1.00 65.56 85 LYS A C 1
ATOM 651 O O . LYS A 1 85 ? -9.168 17.195 24.990 1.00 65.56 85 LYS A O 1
ATOM 656 N N . THR A 1 86 ? -7.337 15.920 24.626 1.00 54.28 86 THR A N 1
ATOM 657 C CA . THR A 1 86 ? -6.773 15.990 25.984 1.00 54.28 86 THR A CA 1
ATOM 658 C C . THR A 1 86 ? -5.636 16.997 26.001 1.00 54.28 86 THR A C 1
ATOM 660 O O . THR A 1 86 ? -5.531 17.733 27.002 1.00 54.28 86 THR A O 1
#

Foldseek 3Di:
DDDPDDDDLVVLVVVCVVVVHDSVCVVPNPVVCVVPDDPVVVVLVPDDPVVNVVVVVLVPDDPVVVVVVVVVVVVVVVVVVVVVVD